Protein AF-R5C7E9-F1 (afdb_monomer_lite)

Foldseek 3Di:
DFDDDPVLQVLCCPVVVDDPVRVVVDDLVVLVVLLVVLVVVLVVVVVDPDDPDPCSNVSSVVSNVSSVVD

Secondary structure (DSSP, 8-state):
-----HHHHHHHHHHS---HHHHHH--HHHHHHHHHHHHHHHHHHHHS-S-S-THHHHHHHHHHHHHTT-

Radius of gyration: 11.84 Å; chains: 1; bounding box: 19×20×35 Å

pLDDT: mean 79.07, std 11.93, range [48.16, 89.38]

Sequence (70 aa):
MIVFTNRELEFLQKEFGLSAENIAALSEDEWMEIADQCFDIELEGDLSDGSKMPDRCGIAAGIMDKLAQL

Structure (mmCIF, N/CA/C/O backbone):
data_AF-R5C7E9-F1
#
_entry.id   AF-R5C7E9-F1
#
loop_
_atom_site.group_PDB
_atom_site.id
_atom_site.type_symbol
_atom_site.label_atom_id
_atom_site.label_alt_id
_atom_site.label_comp_id
_atom_site.label_asym_id
_atom_site.label_entity_id
_atom_site.label_seq_id
_atom_site.pdbx_PDB_ins_code
_atom_site.Cartn_x
_atom_site.Cartn_y
_atom_site.Cartn_z
_atom_site.occupancy
_atom_site.B_iso_or_equiv
_atom_site.auth_seq_id
_atom_site.auth_comp_id
_atom_site.auth_asym_id
_atom_site.auth_atom_id
_atom_site.pdbx_PDB_model_num
ATOM 1 N N . MET A 1 1 ? 3.104 2.071 13.641 1.00 63.16 1 MET A N 1
ATOM 2 C CA . MET A 1 1 ? 2.526 3.169 12.832 1.00 63.16 1 MET A CA 1
ATOM 3 C C . MET A 1 1 ? 3.421 3.342 11.626 1.00 63.16 1 MET A C 1
ATOM 5 O O . MET A 1 1 ? 4.566 3.747 11.795 1.00 63.16 1 MET A O 1
ATOM 9 N N . ILE A 1 2 ? 2.944 2.946 10.450 1.00 74.94 2 ILE A N 1
ATOM 10 C CA . ILE A 1 2 ? 3.729 3.045 9.221 1.00 74.94 2 ILE A CA 1
ATOM 11 C C . ILE A 1 2 ? 3.741 4.497 8.761 1.00 74.94 2 ILE A C 1
ATOM 13 O O . ILE A 1 2 ? 2.709 5.166 8.770 1.00 74.94 2 ILE A O 1
ATOM 17 N N . VAL A 1 3 ? 4.916 4.981 8.369 1.00 80.81 3 VAL A N 1
ATOM 18 C CA . VAL A 1 3 ? 5.072 6.301 7.762 1.00 80.81 3 VAL A CA 1
ATOM 19 C C . VAL A 1 3 ? 5.442 6.109 6.298 1.00 80.81 3 VAL A C 1
ATOM 21 O O . VAL A 1 3 ? 6.535 5.627 5.970 1.00 80.81 3 VAL A O 1
ATOM 24 N N . PHE A 1 4 ? 4.509 6.493 5.433 1.00 84.44 4 PHE A N 1
ATOM 25 C CA . PHE A 1 4 ? 4.698 6.557 3.991 1.00 84.44 4 PHE A CA 1
ATOM 26 C C . PHE A 1 4 ? 5.237 7.931 3.596 1.00 84.44 4 PHE A C 1
ATOM 28 O O . PHE A 1 4 ? 4.886 8.961 4.174 1.00 84.44 4 PHE A O 1
ATOM 35 N N . THR A 1 5 ? 6.109 7.947 2.602 1.00 87.75 5 THR A N 1
ATOM 36 C CA . THR A 1 5 ? 6.558 9.163 1.932 1.00 87.75 5 THR A CA 1
ATOM 37 C C . THR A 1 5 ? 5.435 9.736 1.069 1.00 87.75 5 THR A C 1
ATOM 39 O O . THR A 1 5 ? 4.515 9.028 0.662 1.00 87.75 5 THR A O 1
ATOM 42 N N . ASN A 1 6 ? 5.526 11.022 0.715 1.00 86.56 6 ASN A N 1
ATOM 43 C CA . ASN A 1 6 ? 4.535 11.652 -0.166 1.00 86.56 6 ASN A CA 1
ATOM 44 C C . ASN A 1 6 ? 4.374 10.913 -1.505 1.00 86.56 6 ASN A C 1
ATOM 46 O O . ASN A 1 6 ? 3.271 10.861 -2.032 1.00 86.56 6 ASN A O 1
ATOM 50 N N . ARG A 1 7 ? 5.451 10.314 -2.033 1.00 85.44 7 ARG A N 1
ATOM 51 C CA . ARG A 1 7 ? 5.408 9.525 -3.274 1.00 85.44 7 ARG A CA 1
ATOM 52 C C . ARG A 1 7 ? 4.597 8.238 -3.117 1.00 85.44 7 ARG A C 1
ATOM 54 O O . ARG A 1 7 ? 3.810 7.915 -3.996 1.00 85.44 7 ARG A O 1
ATOM 61 N N . GLU A 1 8 ? 4.771 7.536 -2.001 1.00 87.00 8 GLU A N 1
ATOM 62 C CA . GLU A 1 8 ? 4.009 6.323 -1.677 1.00 87.00 8 GLU A CA 1
ATOM 63 C C . GLU A 1 8 ? 2.532 6.649 -1.426 1.00 87.00 8 GLU A C 1
ATOM 65 O O . GLU A 1 8 ? 1.653 5.958 -1.929 1.00 87.00 8 GLU A O 1
ATOM 70 N N . LEU A 1 9 ? 2.241 7.755 -0.731 1.00 87.12 9 LEU A N 1
ATOM 71 C CA . LEU A 1 9 ? 0.866 8.224 -0.534 1.00 87.12 9 LEU A CA 1
ATOM 72 C C . LEU A 1 9 ? 0.193 8.620 -1.851 1.00 87.12 9 LEU A C 1
ATOM 74 O O . LEU A 1 9 ? -0.959 8.260 -2.073 1.00 87.12 9 LEU A O 1
ATOM 78 N N . GLU A 1 10 ? 0.895 9.334 -2.734 1.00 87.81 10 GLU A N 1
ATOM 79 C CA . GLU A 1 10 ? 0.375 9.664 -4.065 1.00 87.81 10 GLU A CA 1
ATOM 80 C C . GLU A 1 10 ? 0.117 8.415 -4.911 1.00 87.81 10 GLU A C 1
ATOM 82 O O . GLU A 1 10 ? -0.842 8.390 -5.680 1.00 87.81 10 GLU A O 1
ATOM 87 N N . PHE A 1 11 ? 0.961 7.389 -4.782 1.00 86.69 11 PHE A N 1
ATOM 88 C CA . PHE A 1 11 ? 0.762 6.108 -5.452 1.00 86.69 11 PHE A CA 1
ATOM 89 C C . PHE A 1 11 ? -0.495 5.413 -4.928 1.00 86.69 11 PHE A C 1
ATOM 91 O O . PHE A 1 11 ? -1.379 5.096 -5.716 1.00 86.69 11 PHE A O 1
ATOM 98 N N . LEU A 1 12 ? -0.646 5.296 -3.605 1.00 86.69 12 LEU A N 1
ATOM 99 C CA . LEU A 1 12 ? -1.847 4.728 -2.986 1.00 86.69 12 LEU A CA 1
ATOM 100 C C . LEU A 1 12 ? -3.124 5.500 -3.372 1.00 86.69 12 LEU A C 1
ATOM 102 O O . LEU A 1 12 ? -4.165 4.908 -3.648 1.00 86.69 12 LEU A O 1
ATOM 106 N N . GLN A 1 13 ? -3.033 6.827 -3.474 1.00 89.00 13 GLN A N 1
ATOM 107 C CA . GLN A 1 13 ? -4.126 7.687 -3.932 1.00 89.00 13 GLN A CA 1
ATOM 108 C C . GLN A 1 13 ? -4.489 7.474 -5.403 1.00 89.00 13 GLN A C 1
ATOM 110 O O . GLN A 1 13 ? -5.669 7.477 -5.745 1.00 89.00 13 GLN A O 1
ATOM 115 N N . LYS A 1 14 ? -3.496 7.338 -6.288 1.00 85.00 14 LYS A N 1
ATOM 116 C CA . LYS A 1 14 ? -3.716 7.232 -7.738 1.00 85.00 14 LYS A CA 1
ATOM 117 C C . LYS A 1 14 ? -4.122 5.831 -8.175 1.00 85.00 14 LYS A C 1
ATOM 119 O O . LYS A 1 14 ? -4.986 5.711 -9.035 1.00 85.00 14 LYS A O 1
ATOM 124 N N . GLU A 1 15 ? -3.500 4.809 -7.601 1.00 84.75 15 GLU A N 1
ATOM 125 C CA . GLU A 1 15 ? -3.692 3.411 -7.994 1.00 84.75 15 GLU A CA 1
ATOM 126 C C . GLU A 1 15 ? -4.911 2.799 -7.303 1.00 84.75 15 GLU A C 1
ATOM 128 O O . GLU A 1 15 ? -5.746 2.181 -7.954 1.00 84.75 15 GLU A O 1
ATOM 133 N N . PHE A 1 16 ? -5.060 3.048 -6.000 1.00 85.00 16 PHE A N 1
ATOM 134 C CA . PHE A 1 16 ? -6.116 2.445 -5.181 1.00 85.00 16 PHE A CA 1
ATOM 135 C C . PHE A 1 16 ? -7.247 3.427 -4.845 1.00 85.00 16 PHE A C 1
ATOM 137 O O . PHE A 1 16 ? -8.231 3.052 -4.213 1.00 85.00 16 PHE A O 1
ATOM 144 N N . GLY A 1 17 ? -7.132 4.700 -5.246 1.00 85.94 17 GLY A N 1
ATOM 145 C CA . GLY A 1 17 ? -8.158 5.712 -4.970 1.00 85.94 17 GLY A CA 1
ATOM 146 C C . GLY A 1 17 ? -8.289 6.071 -3.486 1.00 85.94 17 GLY A C 1
ATOM 147 O O . GLY A 1 17 ? -9.334 6.570 -3.066 1.00 85.94 17 GLY A O 1
ATOM 148 N N . LEU A 1 18 ? -7.265 5.793 -2.675 1.00 87.12 18 LEU A N 1
ATOM 149 C CA . LEU A 1 18 ? -7.338 5.911 -1.220 1.00 87.12 18 LEU A CA 1
ATOM 150 C C . LEU A 1 18 ? -6.937 7.301 -0.731 1.00 87.12 18 LEU A C 1
ATOM 152 O O . LEU A 1 18 ? -5.826 7.755 -0.970 1.00 87.12 18 LEU A O 1
ATOM 156 N N . SER A 1 19 ? -7.795 7.960 0.044 1.00 87.00 19 SER A N 1
ATOM 157 C CA . SER A 1 19 ? -7.439 9.200 0.749 1.00 87.00 19 SER A CA 1
ATOM 158 C C . SER A 1 19 ? -6.427 8.946 1.873 1.00 87.00 19 SER A C 1
ATOM 160 O O . SER A 1 19 ? -6.389 7.859 2.442 1.00 87.00 19 SER A O 1
ATOM 162 N N . ALA A 1 20 ? -5.660 9.967 2.277 1.00 82.56 20 ALA A N 1
ATOM 163 C CA . ALA A 1 20 ? -4.707 9.849 3.393 1.00 82.56 20 ALA A CA 1
ATOM 164 C C . ALA A 1 20 ? -5.367 9.379 4.707 1.00 82.56 20 ALA A C 1
ATOM 166 O O . ALA A 1 20 ? -4.766 8.624 5.468 1.00 82.56 20 ALA A O 1
ATOM 167 N N . GLU A 1 21 ? -6.616 9.789 4.945 1.00 85.00 21 GLU A N 1
ATOM 168 C CA . GLU A 1 21 ? -7.423 9.330 6.082 1.00 85.00 21 GLU A CA 1
ATOM 169 C C . GLU A 1 21 ? -7.794 7.846 5.966 1.00 85.00 21 GLU A C 1
ATOM 171 O O . GLU A 1 21 ? -7.678 7.123 6.951 1.00 85.00 21 GLU A O 1
ATOM 176 N N . ASN A 1 22 ? -8.161 7.373 4.766 1.00 87.00 22 ASN A N 1
ATOM 177 C CA . ASN A 1 22 ? -8.444 5.955 4.529 1.00 87.00 22 ASN A CA 1
ATOM 178 C C . ASN A 1 22 ? -7.188 5.119 4.739 1.00 87.00 22 ASN A C 1
ATOM 180 O O . ASN A 1 22 ? -7.251 4.135 5.456 1.00 87.00 22 ASN A O 1
ATOM 184 N N . ILE A 1 23 ? -6.048 5.550 4.191 1.00 84.69 23 ILE A N 1
ATOM 185 C CA . ILE A 1 23 ? -4.758 4.863 4.336 1.00 84.69 23 ILE A CA 1
ATOM 186 C C . ILE A 1 23 ? -4.410 4.651 5.816 1.00 84.69 23 ILE A C 1
ATOM 188 O O . ILE A 1 23 ? -3.976 3.574 6.210 1.00 84.69 23 ILE A O 1
ATOM 192 N N . ALA A 1 24 ? -4.630 5.663 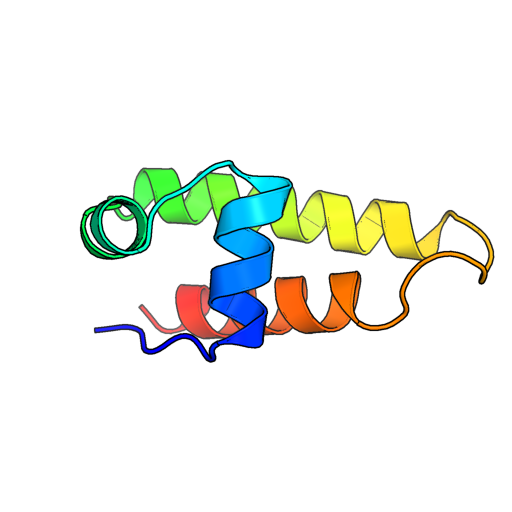6.657 1.00 83.25 24 ALA A N 1
ATOM 193 C CA . ALA A 1 24 ? -4.385 5.559 8.094 1.00 83.25 24 ALA A CA 1
ATOM 194 C C . ALA A 1 24 ? -5.412 4.681 8.839 1.00 83.25 24 ALA A C 1
ATOM 196 O O . ALA A 1 24 ? -5.134 4.250 9.957 1.00 83.25 24 ALA A O 1
ATOM 197 N N . ALA A 1 25 ? -6.583 4.447 8.243 1.00 87.81 25 ALA A N 1
ATOM 198 C CA . ALA A 1 25 ? -7.680 3.661 8.802 1.00 87.81 25 ALA A CA 1
ATOM 199 C C . ALA A 1 25 ? -7.760 2.223 8.254 1.00 87.81 25 ALA A C 1
ATOM 201 O O . ALA A 1 25 ? -8.592 1.454 8.736 1.00 87.81 25 ALA A O 1
ATOM 202 N N . LEU A 1 26 ? -6.920 1.864 7.275 1.00 85.50 26 LEU A N 1
ATOM 203 C CA . LEU A 1 26 ? -6.877 0.526 6.688 1.00 85.50 26 LEU A CA 1
ATOM 204 C C . LEU A 1 26 ? -6.528 -0.532 7.735 1.00 85.50 26 LEU A C 1
ATOM 206 O O . LEU A 1 26 ? -5.635 -0.348 8.570 1.00 85.50 26 LEU A O 1
ATOM 210 N N . SER A 1 27 ? -7.226 -1.660 7.641 1.00 87.62 27 SER A N 1
ATOM 211 C CA . SER A 1 27 ? -6.955 -2.842 8.460 1.00 87.62 27 SER A CA 1
ATOM 212 C C . SER A 1 27 ? -5.787 -3.655 7.897 1.00 87.62 27 SER A C 1
ATOM 214 O O . SER A 1 27 ? -5.399 -3.486 6.746 1.00 87.62 27 SER A O 1
ATOM 216 N N . GLU A 1 28 ? -5.232 -4.559 8.703 1.00 83.69 28 GLU A N 1
ATOM 217 C CA . GLU A 1 28 ? -4.114 -5.421 8.293 1.00 83.69 28 GLU A CA 1
ATOM 218 C C . GLU A 1 28 ? -4.471 -6.309 7.084 1.00 83.69 28 GLU A C 1
ATOM 220 O O . GLU A 1 28 ? -3.670 -6.420 6.161 1.00 83.69 28 GLU A O 1
ATOM 225 N N . ASP A 1 29 ? -5.698 -6.844 7.029 1.00 87.56 29 ASP A N 1
ATOM 226 C CA . ASP A 1 29 ? -6.221 -7.565 5.858 1.00 87.56 29 ASP A CA 1
ATOM 227 C C . ASP A 1 29 ? -6.234 -6.696 4.590 1.00 87.56 29 ASP A C 1
ATOM 229 O O . ASP A 1 29 ? -5.734 -7.117 3.551 1.00 87.56 29 ASP A O 1
ATOM 233 N N . GLU A 1 30 ? -6.737 -5.459 4.669 1.00 88.56 30 GLU A N 1
ATOM 234 C CA . GLU A 1 30 ? -6.769 -4.563 3.502 1.00 88.56 30 GLU A CA 1
ATOM 235 C C . GLU A 1 30 ? -5.357 -4.169 3.061 1.00 88.56 30 GLU A C 1
ATOM 237 O O . GLU A 1 30 ? -5.073 -4.032 1.872 1.00 88.56 30 GLU A O 1
ATOM 242 N N . TRP A 1 31 ? -4.440 -4.023 4.018 1.00 86.62 31 TRP A N 1
ATOM 243 C CA . TRP A 1 31 ? -3.030 -3.828 3.721 1.00 86.62 31 TRP A CA 1
ATOM 244 C C . TRP A 1 31 ? -2.410 -5.028 3.012 1.00 86.62 31 TRP A C 1
ATOM 246 O O . TRP A 1 31 ? -1.591 -4.836 2.114 1.00 86.62 31 TRP A O 1
ATOM 256 N N . MET A 1 32 ? -2.813 -6.243 3.376 1.00 85.62 32 MET A N 1
ATOM 257 C CA . MET A 1 32 ? -2.370 -7.468 2.719 1.00 85.62 32 MET A CA 1
ATOM 258 C C . MET A 1 32 ? -2.897 -7.550 1.278 1.00 85.62 32 MET A C 1
ATOM 260 O O . MET A 1 32 ? -2.136 -7.898 0.380 1.00 85.62 32 MET A O 1
ATOM 264 N N . GLU A 1 33 ? -4.142 -7.135 1.027 1.00 89.38 33 GLU A N 1
ATOM 265 C CA . GLU A 1 33 ? -4.692 -7.025 -0.334 1.00 89.38 33 GLU A CA 1
ATOM 266 C C . GLU A 1 33 ? -3.965 -5.964 -1.176 1.00 89.38 33 GLU A C 1
ATOM 268 O O . GLU A 1 33 ? -3.676 -6.183 -2.353 1.00 89.38 33 GLU A O 1
ATOM 273 N N . ILE A 1 34 ? -3.627 -4.815 -0.583 1.00 87.69 34 ILE A N 1
ATOM 274 C CA . ILE A 1 34 ? -2.848 -3.767 -1.260 1.00 87.69 34 ILE A CA 1
ATOM 275 C C . ILE A 1 34 ? -1.427 -4.250 -1.555 1.00 87.69 34 ILE A C 1
ATOM 277 O O . ILE A 1 34 ? -0.890 -3.933 -2.616 1.00 87.69 34 ILE A O 1
ATOM 281 N N . ALA A 1 35 ? -0.816 -5.011 -0.644 1.00 85.31 35 ALA A N 1
ATOM 282 C CA . ALA A 1 35 ? 0.500 -5.604 -0.849 1.00 85.31 35 ALA A CA 1
ATOM 283 C C . ALA A 1 35 ? 0.489 -6.604 -2.015 1.00 85.31 35 ALA A C 1
ATOM 285 O O . ALA A 1 35 ? 1.368 -6.535 -2.869 1.00 85.31 35 ALA A O 1
ATOM 286 N N . ASP A 1 36 ? -0.524 -7.468 -2.094 1.00 87.31 36 ASP A N 1
ATOM 287 C CA . ASP A 1 36 ? -0.690 -8.434 -3.189 1.00 87.31 36 ASP A CA 1
ATOM 288 C C . ASP A 1 36 ? -0.845 -7.723 -4.544 1.00 87.31 36 ASP A C 1
ATOM 290 O O . ASP A 1 36 ? -0.119 -8.003 -5.495 1.00 87.31 36 ASP A O 1
ATOM 294 N N . GLN A 1 37 ? -1.683 -6.684 -4.601 1.00 86.50 37 GLN A N 1
ATOM 295 C CA . GLN A 1 37 ? -1.822 -5.856 -5.803 1.00 86.50 37 GLN A CA 1
ATOM 296 C C . GLN A 1 37 ? -0.534 -5.097 -6.153 1.00 86.50 37 GLN A C 1
ATOM 298 O O . GLN A 1 37 ? -0.198 -4.958 -7.327 1.00 86.50 37 GLN A O 1
ATOM 303 N N . CYS A 1 38 ? 0.212 -4.611 -5.157 1.00 85.31 38 CYS A N 1
ATOM 304 C CA . CYS A 1 38 ? 1.526 -4.002 -5.371 1.00 85.31 38 CYS A CA 1
ATOM 305 C C . CYS A 1 38 ? 2.519 -5.008 -5.967 1.00 85.31 38 CYS A C 1
ATOM 307 O O . CYS A 1 38 ? 3.263 -4.641 -6.873 1.00 85.31 38 CYS A O 1
ATOM 309 N N . PHE A 1 39 ? 2.504 -6.261 -5.507 1.00 82.81 39 PHE A N 1
ATOM 310 C CA . PHE A 1 39 ? 3.323 -7.341 -6.054 1.00 82.81 39 PHE A CA 1
ATOM 311 C C . PHE A 1 39 ? 2.956 -7.665 -7.508 1.00 82.81 39 PHE A C 1
ATOM 313 O O . PHE A 1 39 ? 3.846 -7.801 -8.347 1.00 82.81 39 PHE A O 1
ATOM 320 N N . ASP A 1 40 ? 1.663 -7.713 -7.835 1.00 84.25 40 ASP A N 1
ATOM 321 C CA . ASP A 1 40 ? 1.193 -7.889 -9.215 1.00 84.25 40 ASP A CA 1
ATOM 322 C C . ASP A 1 40 ? 1.645 -6.725 -10.115 1.00 84.25 40 ASP A C 1
ATOM 324 O O . 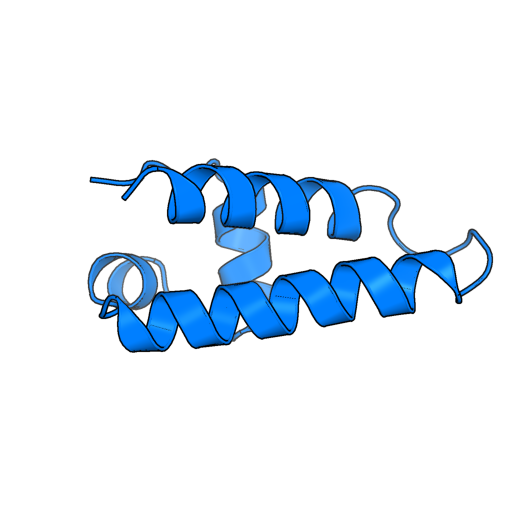ASP A 1 40 ? 2.148 -6.945 -11.215 1.00 84.25 40 ASP A O 1
ATOM 328 N N . ILE A 1 41 ? 1.584 -5.481 -9.619 1.00 79.06 41 ILE A N 1
ATOM 329 C CA . ILE A 1 41 ? 2.097 -4.297 -10.331 1.00 79.06 41 ILE A CA 1
ATOM 330 C C . ILE A 1 41 ? 3.613 -4.395 -10.555 1.00 79.06 41 ILE A C 1
ATOM 332 O O . ILE A 1 41 ? 4.092 -4.025 -11.631 1.00 79.06 41 ILE A O 1
ATOM 336 N N . GLU A 1 42 ? 4.372 -4.878 -9.566 1.00 74.75 42 GLU A N 1
ATOM 337 C CA . GLU A 1 42 ? 5.807 -5.125 -9.730 1.00 74.75 42 GLU A CA 1
ATOM 338 C C . GLU A 1 42 ? 6.081 -6.160 -10.826 1.00 74.75 42 GLU A C 1
ATOM 340 O O . GLU A 1 42 ? 6.963 -5.954 -11.665 1.00 74.75 42 GLU A O 1
ATOM 345 N N . LEU A 1 43 ? 5.291 -7.235 -10.852 1.00 73.81 43 LEU A N 1
ATOM 346 C CA . LEU A 1 43 ? 5.425 -8.342 -11.793 1.00 73.81 43 LEU A CA 1
ATOM 347 C C . LEU A 1 43 ? 4.991 -7.964 -13.223 1.00 73.81 43 LEU A C 1
ATOM 349 O O . LEU A 1 43 ? 5.672 -8.316 -14.187 1.00 73.81 43 LEU A O 1
ATOM 353 N N . GLU A 1 44 ? 3.896 -7.216 -13.389 1.00 70.25 44 GLU A N 1
ATOM 354 C CA . GLU A 1 44 ? 3.428 -6.716 -14.691 1.00 70.25 44 GLU A CA 1
ATOM 355 C C . GLU A 1 44 ? 4.335 -5.613 -15.259 1.00 70.25 44 GLU A C 1
ATOM 357 O O . GLU A 1 44 ? 4.534 -5.527 -16.478 1.00 70.25 44 GLU A O 1
ATOM 362 N N . GLY A 1 45 ? 4.902 -4.769 -14.390 1.00 61.88 45 GLY A N 1
ATOM 363 C CA . GLY A 1 45 ? 5.846 -3.717 -14.766 1.00 61.88 45 GLY A CA 1
ATOM 364 C C . GLY A 1 45 ? 7.158 -4.262 -15.337 1.00 61.88 45 GLY A C 1
ATOM 365 O O . GLY A 1 45 ? 7.717 -3.654 -16.250 1.00 61.88 45 GLY A O 1
ATOM 366 N N . ASP A 1 46 ? 7.605 -5.428 -14.863 1.00 58.38 46 ASP A N 1
ATOM 367 C CA . ASP A 1 46 ? 8.795 -6.130 -15.366 1.00 58.38 46 ASP A CA 1
ATOM 368 C C . ASP A 1 46 ? 8.573 -6.728 -16.774 1.00 58.38 46 ASP A C 1
ATOM 370 O O . ASP A 1 46 ? 9.490 -6.788 -17.594 1.00 58.38 46 ASP A O 1
ATOM 374 N N . LEU A 1 47 ? 7.326 -7.093 -17.104 1.00 56.41 47 LEU A N 1
ATOM 375 C CA . LEU A 1 47 ? 6.947 -7.685 -18.395 1.00 56.41 47 LEU A CA 1
ATOM 376 C C . LEU A 1 47 ? 6.688 -6.647 -19.504 1.00 56.41 47 LEU A C 1
ATOM 378 O O . LEU A 1 47 ? 6.751 -6.983 -20.691 1.00 56.41 47 LEU A O 1
ATOM 382 N N . SER A 1 48 ? 6.404 -5.390 -19.147 1.00 51.88 48 SER A N 1
ATOM 383 C CA . SER A 1 48 ? 6.070 -4.317 -20.094 1.00 51.88 48 SER A CA 1
ATOM 384 C C . SER A 1 48 ? 7.251 -3.374 -20.355 1.00 51.88 48 SER A C 1
ATOM 386 O O . SER A 1 48 ? 7.378 -2.319 -19.741 1.00 51.88 48 SER A O 1
ATOM 388 N N . ASP A 1 49 ? 8.086 -3.758 -21.322 1.00 48.53 49 ASP A N 1
ATOM 389 C CA . ASP A 1 49 ? 9.114 -2.979 -22.037 1.00 48.53 49 ASP A CA 1
ATOM 390 C C . ASP A 1 49 ? 9.137 -1.445 -21.759 1.00 48.53 49 ASP A C 1
ATOM 3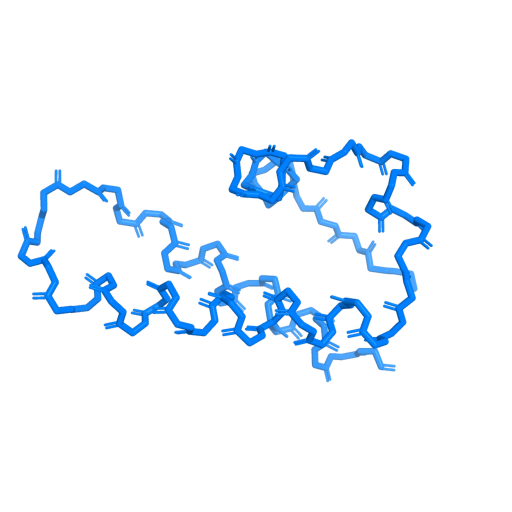92 O O . ASP A 1 49 ? 8.485 -0.624 -22.413 1.00 48.53 49 ASP A O 1
ATOM 396 N N . GLY A 1 50 ? 9.917 -1.053 -20.744 1.00 49.88 50 GLY A N 1
ATOM 397 C CA . GLY A 1 50 ? 10.779 0.138 -20.707 1.00 49.88 50 GLY A CA 1
ATOM 398 C C . GLY A 1 50 ? 10.190 1.555 -20.760 1.00 49.88 50 GLY A C 1
ATOM 399 O O . GLY A 1 50 ? 10.964 2.502 -20.622 1.00 49.88 50 GLY A O 1
ATOM 400 N N . SER A 1 51 ? 8.885 1.767 -20.958 1.00 49.09 51 SER A N 1
ATOM 401 C CA . SER A 1 51 ? 8.409 3.099 -21.392 1.00 49.09 51 SER A CA 1
ATOM 402 C C . SER A 1 51 ? 7.416 3.836 -20.493 1.00 49.09 51 SER A C 1
ATOM 404 O O . SER A 1 51 ? 7.114 4.993 -20.795 1.00 49.09 51 SER A O 1
ATOM 406 N N . LYS A 1 52 ? 6.911 3.278 -19.382 1.00 48.16 52 LYS A N 1
ATOM 407 C CA . LYS A 1 52 ? 6.018 4.044 -18.485 1.00 48.16 52 LYS A CA 1
ATOM 408 C C . LYS A 1 52 ? 6.297 3.790 -16.998 1.00 48.16 52 LYS A C 1
ATOM 410 O O . LYS A 1 52 ? 5.687 2.936 -16.378 1.00 48.16 52 LYS A O 1
ATOM 415 N N . MET A 1 53 ? 7.155 4.662 -16.454 1.00 52.12 53 MET A N 1
ATOM 416 C CA . MET A 1 53 ? 7.394 4.962 -15.029 1.00 52.12 53 MET A CA 1
ATOM 417 C C . MET A 1 53 ? 8.265 3.958 -14.245 1.00 52.12 53 MET A C 1
ATOM 419 O O . MET A 1 53 ? 7.726 3.140 -13.504 1.00 52.12 53 MET A O 1
ATOM 423 N N . PRO A 1 54 ? 9.609 4.089 -14.310 1.00 53.72 54 PRO A N 1
ATOM 424 C CA . PRO A 1 54 ? 10.546 3.303 -13.493 1.00 53.72 54 PRO A CA 1
ATOM 425 C C . PRO A 1 54 ? 10.334 3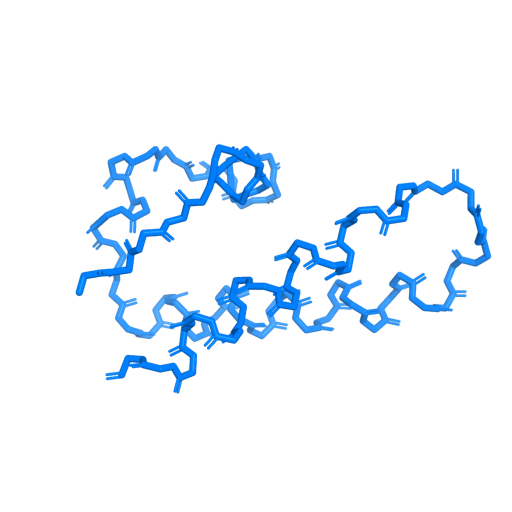.425 -11.970 1.00 53.72 54 PRO A C 1
ATOM 427 O O . PRO A 1 54 ? 10.833 2.596 -11.218 1.00 53.72 54 PRO A O 1
ATOM 430 N N . ASP A 1 55 ? 9.582 4.423 -11.495 1.00 70.06 55 ASP A N 1
ATOM 431 C CA . ASP A 1 55 ? 9.290 4.608 -10.072 1.00 70.06 55 ASP A CA 1
ATOM 432 C C . ASP A 1 55 ? 8.124 3.740 -9.543 1.00 70.06 55 ASP A C 1
ATOM 434 O O . ASP A 1 55 ? 8.007 3.617 -8.329 1.00 70.06 55 ASP A O 1
ATOM 438 N N . ARG A 1 56 ? 7.254 3.137 -10.378 1.00 74.19 56 ARG A N 1
ATOM 439 C CA . ARG A 1 56 ? 6.056 2.414 -9.872 1.00 74.19 56 ARG A CA 1
ATOM 440 C C . ARG A 1 56 ? 6.414 1.130 -9.119 1.00 74.19 56 ARG A C 1
ATOM 442 O O . ARG A 1 56 ? 5.991 1.000 -7.976 1.00 74.19 56 ARG A O 1
ATOM 449 N N . CYS A 1 57 ? 7.234 0.250 -9.704 1.00 79.75 57 CYS A N 1
ATOM 450 C CA . CYS A 1 57 ? 7.697 -0.959 -9.007 1.00 79.75 57 CYS A CA 1
ATOM 451 C C . CYS A 1 57 ? 8.463 -0.592 -7.730 1.00 79.75 57 CYS A C 1
ATOM 453 O O . CYS A 1 57 ? 8.122 -1.042 -6.649 1.00 79.75 57 CYS A O 1
ATOM 455 N N . GLY A 1 58 ? 9.411 0.350 -7.812 1.00 81.62 58 GLY A N 1
ATOM 456 C CA . GLY A 1 58 ? 10.185 0.771 -6.639 1.00 81.62 58 GLY A CA 1
ATOM 457 C C . GLY A 1 58 ? 9.339 1.360 -5.500 1.00 81.62 58 GLY A C 1
ATOM 458 O O . GLY A 1 58 ? 9.667 1.163 -4.331 1.00 81.62 58 GLY A O 1
ATOM 459 N N . ILE A 1 59 ? 8.250 2.068 -5.819 1.00 85.75 59 ILE A N 1
ATOM 460 C CA . ILE A 1 59 ? 7.303 2.571 -4.815 1.00 85.75 59 ILE A CA 1
ATOM 461 C C . ILE A 1 59 ? 6.470 1.419 -4.230 1.00 85.75 59 ILE A C 1
ATOM 463 O O . ILE A 1 59 ? 6.321 1.356 -3.012 1.00 85.75 59 ILE A O 1
ATOM 467 N N . ALA A 1 60 ? 5.980 0.496 -5.061 1.00 85.44 60 ALA A N 1
ATOM 468 C CA . ALA A 1 60 ? 5.241 -0.693 -4.633 1.00 85.44 60 ALA A CA 1
ATOM 469 C C . ALA A 1 60 ? 6.083 -1.604 -3.714 1.00 85.44 60 ALA A C 1
ATOM 471 O O . ALA A 1 60 ? 5.629 -1.957 -2.624 1.00 85.44 60 ALA A O 1
ATOM 472 N N . ALA A 1 61 ? 7.341 -1.876 -4.078 1.00 84.31 61 ALA A N 1
ATOM 473 C CA . ALA A 1 61 ? 8.310 -2.586 -3.243 1.00 84.31 61 ALA A CA 1
ATOM 474 C C . ALA A 1 61 ? 8.532 -1.891 -1.894 1.00 84.31 61 ALA A C 1
ATOM 476 O O . ALA A 1 61 ? 8.552 -2.537 -0.848 1.00 84.31 61 ALA A O 1
ATOM 477 N N . GLY A 1 62 ? 8.691 -0.561 -1.905 1.00 86.50 62 GLY A N 1
ATOM 478 C CA . GLY A 1 62 ? 8.885 0.234 -0.690 1.00 86.50 62 GLY A CA 1
ATOM 479 C C . GLY A 1 62 ? 7.688 0.171 0.261 1.00 86.50 62 GLY A C 1
ATOM 480 O O . GLY A 1 62 ? 7.869 0.060 1.475 1.00 86.50 62 GLY A O 1
ATOM 481 N N . ILE A 1 63 ? 6.470 0.172 -0.290 1.00 86.75 63 ILE A N 1
ATOM 482 C CA . ILE A 1 63 ? 5.235 -0.019 0.474 1.00 86.75 63 ILE A CA 1
ATOM 483 C C . ILE A 1 63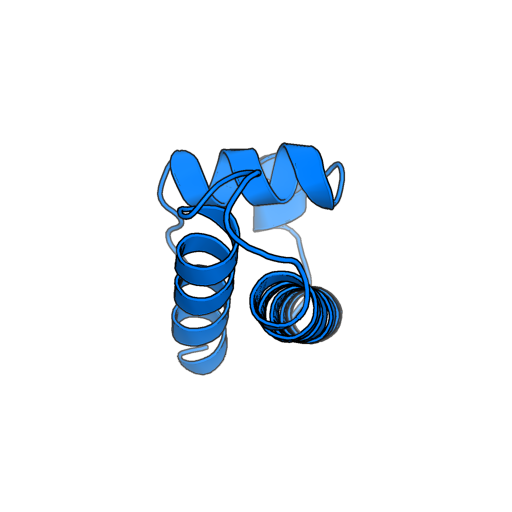 ? 5.207 -1.432 1.066 1.00 86.75 63 ILE A C 1
ATOM 485 O O . ILE A 1 63 ? 5.030 -1.563 2.275 1.00 86.75 63 ILE A O 1
ATOM 489 N N . MET A 1 64 ? 5.450 -2.473 0.264 1.00 86.00 64 MET A N 1
ATOM 490 C CA . MET A 1 64 ? 5.470 -3.860 0.743 1.00 86.00 64 MET A CA 1
ATOM 491 C C . MET A 1 64 ? 6.504 -4.100 1.848 1.00 86.00 64 MET A C 1
ATOM 493 O O . MET A 1 64 ? 6.174 -4.723 2.851 1.00 86.00 64 MET A O 1
ATOM 497 N N . ASP A 1 65 ? 7.724 -3.575 1.718 1.00 86.25 65 ASP A N 1
ATOM 498 C CA . ASP A 1 65 ? 8.773 -3.715 2.740 1.00 86.25 65 ASP A CA 1
ATOM 499 C C . ASP A 1 65 ? 8.358 -3.089 4.082 1.00 86.25 65 ASP A C 1
ATOM 501 O O . ASP A 1 65 ? 8.634 -3.633 5.153 1.00 86.25 65 ASP A O 1
ATOM 505 N N . LYS A 1 66 ? 7.632 -1.966 4.042 1.00 86.12 66 LYS A N 1
ATOM 506 C CA . LYS A 1 66 ? 7.071 -1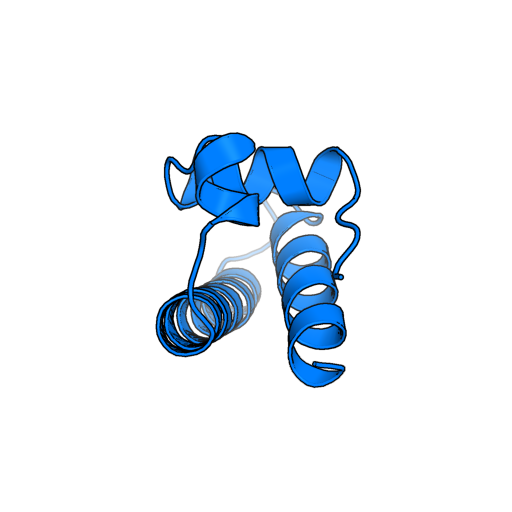.328 5.243 1.00 86.12 66 LYS A CA 1
ATOM 507 C C . LYS A 1 66 ? 5.916 -2.128 5.838 1.00 86.12 66 LYS A C 1
ATOM 509 O O . LYS A 1 66 ? 5.791 -2.166 7.060 1.00 86.12 66 LYS A O 1
ATOM 514 N N . LEU A 1 67 ? 5.079 -2.733 4.996 1.00 83.25 67 LEU A N 1
ATOM 515 C CA . LEU A 1 67 ? 3.972 -3.589 5.429 1.00 83.25 67 LEU A CA 1
ATOM 516 C C . LEU A 1 67 ? 4.476 -4.901 6.033 1.00 83.25 67 LEU A C 1
ATOM 518 O O . LEU A 1 67 ? 3.940 -5.343 7.037 1.00 83.25 67 LEU A O 1
ATOM 522 N N . ALA A 1 68 ? 5.557 -5.470 5.503 1.00 79.81 68 ALA A N 1
ATOM 523 C CA . ALA A 1 68 ? 6.196 -6.671 6.041 1.00 79.81 68 ALA A CA 1
ATOM 524 C C . ALA A 1 68 ? 6.856 -6.461 7.421 1.00 79.81 68 ALA A C 1
ATOM 526 O O . ALA A 1 68 ? 7.258 -7.429 8.064 1.00 79.81 68 ALA A O 1
ATOM 527 N N . GLN A 1 69 ? 7.003 -5.206 7.859 1.00 77.06 69 GLN A N 1
ATOM 528 C CA . GLN A 1 69 ? 7.553 -4.824 9.164 1.00 77.06 69 GLN A CA 1
ATOM 529 C C . GLN A 1 69 ? 6.477 -4.505 10.222 1.00 77.06 69 GLN A C 1
ATOM 531 O O . GLN A 1 69 ? 6.845 -4.134 11.342 1.00 77.06 69 GLN A O 1
ATOM 536 N N . LEU A 1 70 ? 5.184 -4.594 9.878 1.00 68.12 70 LEU A N 1
ATOM 537 C CA . LEU A 1 70 ? 4.077 -4.593 10.849 1.00 68.12 70 LEU A CA 1
ATOM 538 C C . LEU A 1 70 ? 4.066 -5.892 11.663 1.00 68.12 70 LEU A C 1
ATOM 540 O O . LEU A 1 70 ? 3.805 -5.773 12.883 1.00 68.12 70 LEU A O 1
#